Protein AF-A0A835IAA6-F1 (afdb_monomer_lite)

Radius of gyration: 15.74 Å; chains: 1; bounding box: 38×33×40 Å

Organism: NCBI:txid261450

Foldseek 3Di:
DQLLLVLVVLVVVLVVDDPPDPSVVSNVVSVVSLVVLLVLLVQQVHDSVVLSVVQNVCSVVVHDSQFGQDSPNRHTDRVVVVVDDDDPVVVVVVVVVVVVVVVVVVVVVVD

Structure (mmCIF, N/CA/C/O backbone):
data_AF-A0A835IAA6-F1
#
_entry.id   AF-A0A835IAA6-F1
#
loop_
_atom_site.group_PDB
_atom_site.id
_atom_site.type_symbol
_atom_site.label_atom_id
_atom_site.label_alt_id
_atom_site.label_comp_id
_atom_site.label_asym_id
_atom_site.label_entity_id
_atom_site.label_seq_id
_atom_site.pdbx_PDB_ins_code
_atom_site.Cartn_x
_atom_site.Cartn_y
_atom_site.Cartn_z
_atom_site.occupancy
_atom_site.B_iso_or_equiv
_atom_site.auth_seq_id
_atom_site.auth_comp_id
_atom_site.auth_asym_id
_atom_site.auth_atom_id
_atom_site.pdbx_PDB_model_num
ATOM 1 N N . MET A 1 1 ? -2.338 5.049 4.524 1.00 52.50 1 MET A N 1
ATOM 2 C CA . MET A 1 1 ? -2.614 6.494 4.501 1.00 52.50 1 MET A CA 1
ATOM 3 C C . MET A 1 1 ? -1.778 7.243 3.484 1.00 52.50 1 MET A C 1
ATOM 5 O O . MET A 1 1 ? -2.365 7.971 2.718 1.00 52.50 1 MET A O 1
ATOM 9 N N . GLU A 1 2 ? -0.471 7.013 3.343 1.00 51.97 2 GLU A N 1
ATOM 10 C CA . GLU A 1 2 ? 0.302 7.743 2.311 1.00 51.97 2 GLU A CA 1
ATOM 11 C C . GLU A 1 2 ? 0.277 7.100 0.914 1.00 51.97 2 GLU A C 1
ATOM 13 O O . GLU A 1 2 ? 0.445 7.781 -0.090 1.00 51.97 2 GLU A O 1
ATOM 18 N N . LEU A 1 3 ? 0.038 5.790 0.829 1.00 55.88 3 LEU A N 1
ATOM 19 C CA . LEU A 1 3 ? 0.268 5.013 -0.393 1.00 55.88 3 LEU A CA 1
ATOM 20 C C . LEU A 1 3 ? -0.573 5.456 -1.593 1.00 55.88 3 LEU A C 1
ATOM 22 O O . LEU A 1 3 ? -0.028 5.579 -2.679 1.00 55.88 3 LEU A O 1
ATOM 26 N N . LEU A 1 4 ? -1.863 5.753 -1.416 1.00 56.06 4 LEU A N 1
ATOM 27 C CA . LEU A 1 4 ? -2.732 6.081 -2.551 1.00 56.06 4 LEU A CA 1
ATOM 28 C C . LEU A 1 4 ? -2.596 7.531 -3.024 1.00 56.06 4 LEU A C 1
ATOM 30 O O . LEU A 1 4 ? -2.634 7.770 -4.226 1.00 56.06 4 LEU A O 1
ATOM 34 N N . CYS A 1 5 ? -2.330 8.467 -2.108 1.00 53.31 5 CYS A N 1
ATOM 35 C CA . CYS A 1 5 ? -1.899 9.824 -2.457 1.00 53.31 5 CYS A CA 1
ATOM 36 C C . CYS A 1 5 ? -0.565 9.803 -3.225 1.00 53.31 5 CYS A C 1
ATOM 38 O O . CYS A 1 5 ? -0.381 10.547 -4.187 1.00 53.31 5 CYS A O 1
ATOM 40 N N . SER A 1 6 ? 0.354 8.912 -2.841 1.00 57.28 6 SER A N 1
ATOM 41 C CA . SER A 1 6 ? 1.615 8.708 -3.555 1.00 57.28 6 SER A CA 1
ATOM 42 C C . SER A 1 6 ? 1.418 8.054 -4.924 1.00 57.28 6 SER A C 1
ATOM 44 O O . SER A 1 6 ? 2.098 8.461 -5.856 1.00 57.28 6 SER A O 1
ATOM 46 N N . VAL A 1 7 ? 0.469 7.123 -5.098 1.00 66.00 7 VAL A N 1
ATOM 47 C CA . VAL A 1 7 ? 0.120 6.559 -6.421 1.00 66.00 7 VAL A CA 1
ATOM 48 C C . VAL A 1 7 ? -0.442 7.634 -7.349 1.00 66.00 7 VAL A C 1
ATOM 50 O O . VAL A 1 7 ? 0.036 7.779 -8.473 1.00 66.00 7 VAL A O 1
ATOM 53 N N . SER A 1 8 ? -1.408 8.441 -6.899 1.00 64.75 8 SER A N 1
ATOM 54 C CA . SER A 1 8 ? -1.954 9.519 -7.733 1.00 64.75 8 SER A CA 1
ATOM 55 C C . SER A 1 8 ? -0.909 10.602 -8.033 1.00 64.75 8 SER A C 1
ATOM 57 O O . SER A 1 8 ? -0.849 11.092 -9.162 1.00 64.75 8 SER A O 1
ATOM 59 N N . ARG A 1 9 ? -0.008 10.905 -7.090 1.00 67.06 9 ARG A N 1
ATOM 60 C CA . ARG A 1 9 ? 1.136 11.809 -7.305 1.00 67.06 9 ARG A CA 1
ATOM 61 C C . ARG A 1 9 ? 2.213 11.224 -8.228 1.00 67.06 9 ARG A C 1
ATOM 63 O O . ARG A 1 9 ? 2.794 11.956 -9.019 1.00 67.06 9 ARG A O 1
ATOM 70 N N . LEU A 1 10 ? 2.466 9.919 -8.181 1.00 68.81 10 LEU A N 1
ATOM 71 C CA . LEU A 1 10 ? 3.350 9.241 -9.132 1.00 68.81 10 LEU A CA 1
ATOM 72 C C . LEU A 1 10 ? 2.733 9.249 -10.529 1.00 68.81 10 LEU A C 1
ATOM 74 O O . LEU A 1 10 ? 3.431 9.535 -11.493 1.00 68.81 10 LEU A O 1
ATOM 78 N N . SER A 1 11 ? 1.419 9.040 -10.645 1.00 70.12 11 SER A N 1
ATOM 79 C CA . SER A 1 11 ? 0.722 9.083 -11.934 1.00 70.12 11 SER A CA 1
ATOM 80 C C . SER A 1 11 ? 0.795 10.462 -12.605 1.00 70.12 11 SER A C 1
ATOM 82 O O . SER A 1 11 ? 0.910 10.544 -13.826 1.00 70.12 11 SER A O 1
ATOM 84 N N . SER A 1 12 ? 0.788 11.558 -11.835 1.00 70.75 12 SER A N 1
ATOM 85 C CA . SER A 1 12 ? 0.978 12.903 -12.388 1.00 70.75 12 SER A CA 1
ATOM 86 C C . SER A 1 12 ? 2.429 13.182 -12.791 1.00 70.75 12 SER A C 1
ATOM 88 O O . SER A 1 12 ? 2.640 13.850 -13.800 1.00 70.75 12 SER A O 1
ATOM 90 N N . ILE A 1 13 ? 3.414 12.630 -12.073 1.00 72.88 13 ILE A N 1
ATOM 91 C CA . ILE A 1 13 ? 4.841 12.711 -12.434 1.00 72.88 13 ILE A CA 1
ATOM 92 C C . ILE A 1 13 ? 5.135 11.894 -13.700 1.00 72.88 13 ILE A C 1
ATOM 94 O O . ILE A 1 13 ? 5.792 12.395 -14.608 1.00 72.88 13 ILE A O 1
ATOM 98 N N . ILE A 1 14 ? 4.593 10.676 -13.808 1.00 74.19 14 ILE A N 1
ATOM 99 C CA . ILE A 1 14 ? 4.738 9.809 -14.990 1.00 74.19 14 ILE A CA 1
ATOM 100 C C . ILE A 1 14 ? 4.195 10.509 -16.240 1.00 74.19 14 ILE A C 1
ATOM 102 O O . ILE A 1 14 ? 4.832 10.478 -17.286 1.00 74.19 14 ILE A O 1
ATOM 106 N N . ARG A 1 15 ? 3.061 11.215 -16.129 1.00 71.31 15 ARG A N 1
ATOM 107 C CA . ARG A 1 15 ? 2.480 11.994 -17.241 1.00 71.31 15 ARG A CA 1
ATOM 108 C C . ARG A 1 15 ? 3.337 13.179 -17.691 1.00 71.31 15 ARG A C 1
ATOM 110 O O . ARG A 1 15 ? 3.112 13.679 -18.787 1.00 71.31 15 ARG A O 1
ATOM 117 N N . GLN A 1 16 ? 4.258 13.653 -16.853 1.00 73.88 16 GLN A N 1
ATOM 118 C CA . GLN A 1 16 ? 5.186 14.741 -17.178 1.00 73.88 16 GLN A CA 1
ATOM 119 C C . GLN A 1 16 ? 6.531 14.233 -17.717 1.00 73.88 16 GLN A C 1
ATOM 121 O O . GLN A 1 16 ? 7.321 15.037 -18.207 1.00 73.88 16 GLN A O 1
ATOM 126 N N . MET A 1 17 ? 6.809 12.928 -17.632 1.00 71.69 17 MET A N 1
ATOM 127 C CA . MET A 1 17 ? 8.037 12.336 -18.162 1.00 71.69 17 MET A CA 1
ATOM 128 C C . MET A 1 17 ? 7.904 12.069 -19.664 1.00 71.69 17 MET A C 1
ATOM 130 O O . MET A 1 17 ? 6.899 11.543 -20.137 1.00 71.69 17 MET A O 1
ATOM 134 N N . ASP A 1 18 ? 8.940 12.449 -20.409 1.00 59.12 18 ASP A N 1
ATOM 135 C CA . ASP A 1 18 ? 9.016 12.267 -21.857 1.00 59.12 18 ASP A CA 1
ATOM 136 C C . ASP A 1 18 ? 9.093 10.770 -22.220 1.00 59.12 18 ASP A C 1
ATOM 138 O O . ASP A 1 18 ? 9.754 9.982 -21.534 1.00 59.12 18 ASP A O 1
ATOM 142 N N . ALA A 1 19 ? 8.441 10.368 -23.316 1.00 61.69 19 ALA A N 1
ATOM 143 C CA . ALA A 1 19 ? 8.276 8.967 -23.725 1.00 61.69 19 ALA A CA 1
ATOM 144 C C . ALA A 1 19 ? 9.608 8.251 -24.036 1.00 61.69 19 ALA A C 1
ATOM 146 O O . ALA A 1 19 ? 9.652 7.024 -24.110 1.00 61.69 19 ALA A O 1
ATOM 147 N N . HIS A 1 20 ? 10.693 9.014 -24.197 1.00 59.09 20 HIS A N 1
ATOM 148 C CA . HIS A 1 20 ? 12.053 8.520 -24.410 1.00 59.09 20 HIS A CA 1
ATOM 149 C C . HIS A 1 20 ? 12.703 7.883 -23.168 1.00 59.09 20 HIS A C 1
ATOM 151 O O . HIS A 1 20 ? 13.687 7.155 -23.308 1.00 59.09 20 HIS A O 1
ATOM 157 N N . PHE A 1 21 ? 12.188 8.146 -21.963 1.00 60.84 21 PHE A N 1
ATOM 158 C CA . PHE A 1 21 ? 12.737 7.634 -20.706 1.00 60.84 21 PHE A CA 1
ATOM 159 C C . PHE A 1 21 ? 11.892 6.459 -20.192 1.00 60.84 21 PHE A C 1
ATOM 161 O O . PHE A 1 21 ? 10.671 6.473 -20.306 1.00 60.84 21 PHE A O 1
ATOM 168 N N . GLY A 1 22 ? 12.515 5.421 -19.626 1.00 68.06 22 GLY A N 1
ATOM 169 C CA . GLY A 1 22 ? 11.815 4.225 -19.137 1.00 68.06 22 GLY A CA 1
ATOM 170 C C . GLY A 1 22 ? 10.915 4.517 -17.932 1.00 68.06 22 GLY A C 1
ATOM 171 O O . GLY A 1 22 ? 11.343 4.353 -16.796 1.00 68.06 22 GLY A O 1
ATOM 172 N N . TRP A 1 23 ? 9.676 4.946 -18.175 1.00 75.25 23 TRP A N 1
ATOM 173 C CA . TRP A 1 23 ? 8.679 5.299 -17.153 1.00 75.25 23 TRP A CA 1
ATOM 174 C C . TRP A 1 23 ? 7.921 4.081 -16.589 1.00 75.25 23 TRP A C 1
ATOM 176 O O . TRP A 1 23 ? 7.430 4.123 -15.462 1.00 75.25 23 TRP A O 1
ATOM 186 N N . TRP A 1 24 ? 7.899 2.971 -17.332 1.00 79.06 24 TRP A N 1
ATOM 187 C CA . TRP A 1 24 ? 7.277 1.693 -16.962 1.00 79.06 24 TRP A CA 1
ATOM 188 C C . TRP A 1 24 ? 7.632 1.173 -15.554 1.00 79.06 24 TRP A C 1
ATOM 190 O O . TRP A 1 24 ? 6.732 0.685 -14.872 1.00 79.06 24 TRP A O 1
ATOM 200 N N . PRO A 1 25 ? 8.882 1.285 -15.050 1.00 82.81 25 PRO A N 1
ATOM 201 C CA . PRO A 1 25 ? 9.216 0.861 -13.690 1.00 82.81 25 PRO A CA 1
ATOM 202 C C . PRO A 1 25 ? 8.515 1.703 -12.618 1.00 82.81 25 PRO A C 1
ATOM 204 O O . PRO A 1 25 ? 8.104 1.174 -11.588 1.00 82.81 25 PRO A O 1
ATOM 207 N N . TYR A 1 26 ? 8.349 3.007 -12.861 1.00 81.31 26 TYR A N 1
ATOM 208 C CA . TYR A 1 26 ? 7.649 3.904 -11.940 1.00 81.31 26 TYR A CA 1
ATOM 209 C C . TYR A 1 26 ? 6.149 3.617 -11.925 1.00 81.31 26 TYR A C 1
ATOM 211 O O . TYR A 1 26 ? 5.535 3.616 -10.858 1.00 81.31 26 TYR A O 1
ATOM 219 N N . GLU A 1 27 ? 5.567 3.324 -13.089 1.00 81.88 27 GLU A N 1
ATOM 220 C CA . GLU A 1 27 ? 4.173 2.887 -13.178 1.00 81.88 27 GLU A CA 1
ATOM 221 C C . GLU A 1 27 ? 3.966 1.541 -12.473 1.00 81.88 27 GLU A C 1
ATOM 223 O O . GLU A 1 27 ? 3.063 1.408 -11.647 1.00 81.88 27 GLU A O 1
ATOM 228 N N . ALA A 1 28 ? 4.845 0.566 -12.714 1.00 83.12 28 ALA A N 1
ATOM 229 C CA . ALA A 1 28 ? 4.793 -0.736 -12.058 1.00 83.12 28 ALA A CA 1
ATOM 230 C C . ALA A 1 28 ? 4.902 -0.614 -10.528 1.00 83.12 28 ALA A C 1
ATOM 232 O O . ALA A 1 28 ? 4.150 -1.267 -9.804 1.00 83.12 28 ALA A O 1
ATOM 233 N N . ALA A 1 29 ? 5.780 0.261 -10.025 1.00 82.56 29 ALA A N 1
ATOM 234 C CA . ALA A 1 29 ? 5.891 0.544 -8.595 1.00 82.56 29 ALA A CA 1
ATOM 235 C C . ALA A 1 29 ? 4.607 1.176 -8.031 1.00 82.56 29 ALA A C 1
ATOM 237 O O . ALA A 1 29 ? 4.142 0.780 -6.961 1.00 82.56 29 ALA A O 1
ATOM 238 N N . ALA A 1 30 ? 3.999 2.118 -8.758 1.00 80.38 30 ALA A N 1
ATOM 239 C CA . ALA A 1 30 ? 2.736 2.732 -8.360 1.00 80.38 30 ALA A CA 1
ATOM 240 C C . ALA A 1 30 ? 1.605 1.689 -8.266 1.00 80.38 30 ALA A C 1
ATOM 242 O O . ALA A 1 30 ? 0.888 1.643 -7.268 1.00 80.38 30 ALA A O 1
ATOM 243 N N . ILE A 1 31 ? 1.498 0.790 -9.246 1.00 82.19 31 ILE A N 1
ATOM 244 C CA . ILE A 1 31 ? 0.519 -0.306 -9.228 1.00 82.19 31 ILE A CA 1
ATOM 245 C C . ILE A 1 31 ? 0.795 -1.271 -8.064 1.00 82.19 31 ILE A C 1
ATOM 247 O O . ILE A 1 31 ? -0.134 -1.683 -7.367 1.00 82.19 31 ILE A O 1
ATOM 251 N N . ALA A 1 32 ? 2.061 -1.605 -7.798 1.00 85.19 32 ALA A N 1
ATOM 252 C CA . ALA A 1 32 ? 2.436 -2.498 -6.702 1.00 85.19 32 ALA A CA 1
ATOM 253 C C . ALA A 1 32 ? 2.018 -1.949 -5.327 1.00 85.19 32 ALA A C 1
ATOM 255 O O . ALA A 1 32 ? 1.580 -2.705 -4.459 1.00 85.19 32 ALA A O 1
ATOM 256 N N . PHE A 1 33 ? 2.077 -0.631 -5.127 1.00 83.06 33 PHE A N 1
ATOM 257 C CA . PHE A 1 33 ? 1.639 0.002 -3.882 1.00 83.06 33 PHE A CA 1
ATOM 258 C C . PHE A 1 33 ? 0.129 -0.102 -3.620 1.00 83.06 33 PHE A C 1
ATOM 260 O O . PHE A 1 33 ? -0.288 -0.051 -2.458 1.00 83.06 33 PHE A O 1
ATOM 267 N N . GLU A 1 34 ? -0.697 -0.332 -4.647 1.00 83.06 34 GLU A N 1
ATOM 268 C CA . GLU A 1 34 ? -2.125 -0.619 -4.463 1.00 83.06 34 GLU A CA 1
ATOM 269 C C . GLU A 1 34 ? -2.388 -1.994 -3.832 1.00 83.06 34 GLU A C 1
ATOM 271 O O . GLU A 1 34 ? -3.495 -2.242 -3.347 1.00 83.06 34 GLU A O 1
ATOM 276 N N . ALA A 1 35 ? -1.392 -2.886 -3.775 1.00 85.56 35 ALA A N 1
ATOM 277 C CA . ALA A 1 35 ? -1.538 -4.189 -3.132 1.00 85.56 35 ALA A CA 1
ATOM 278 C C . ALA A 1 35 ? -1.869 -4.061 -1.636 1.00 85.56 35 ALA A C 1
ATOM 280 O O . ALA A 1 35 ? -2.677 -4.822 -1.121 1.00 85.56 35 ALA A O 1
ATOM 281 N N . ILE A 1 36 ? -1.323 -3.062 -0.938 1.00 86.06 36 ILE A N 1
ATOM 282 C CA . ILE A 1 36 ? -1.526 -2.872 0.508 1.00 86.06 36 ILE A CA 1
ATOM 283 C C . ILE A 1 36 ? -3.002 -2.590 0.855 1.00 86.06 36 ILE A C 1
ATOM 285 O O . ILE A 1 36 ? -3.586 -3.355 1.625 1.00 86.06 36 ILE A O 1
ATOM 289 N N . PRO A 1 37 ? -3.655 -1.542 0.306 1.00 83.31 37 PRO A N 1
ATOM 290 C CA . PRO A 1 37 ? -5.072 -1.299 0.573 1.00 83.31 37 PRO A CA 1
ATOM 291 C C . PRO A 1 37 ? -5.970 -2.409 0.009 1.00 83.31 37 PRO A C 1
ATOM 293 O O . PRO A 1 37 ? -7.034 -2.668 0.568 1.00 83.31 37 PRO A O 1
ATOM 296 N N . ARG A 1 38 ? -5.543 -3.098 -1.059 1.00 85.94 38 ARG A N 1
ATOM 297 C CA . ARG A 1 38 ? -6.270 -4.238 -1.630 1.00 85.94 38 ARG A CA 1
ATOM 298 C C . ARG A 1 38 ? -6.312 -5.414 -0.656 1.00 85.94 38 ARG A C 1
ATOM 300 O O . ARG A 1 38 ? -7.391 -5.944 -0.411 1.00 85.94 38 ARG A O 1
ATOM 307 N N . THR A 1 39 ? -5.174 -5.764 -0.062 1.00 88.62 39 THR A N 1
ATOM 308 C CA . THR A 1 39 ? -5.075 -6.821 0.952 1.00 88.62 39 THR A CA 1
ATOM 309 C C . THR A 1 39 ? -5.847 -6.452 2.216 1.00 88.62 39 THR A C 1
ATOM 311 O O . THR A 1 39 ? -6.544 -7.295 2.770 1.00 88.62 39 THR A O 1
ATOM 314 N N . LEU A 1 40 ? -5.805 -5.186 2.648 1.00 84.69 40 LEU A N 1
ATOM 315 C CA . LEU A 1 40 ? -6.623 -4.724 3.776 1.00 84.69 40 LEU A CA 1
ATOM 316 C C . LEU A 1 40 ? -8.121 -4.903 3.492 1.00 84.69 40 LEU A C 1
ATOM 318 O O . LEU A 1 40 ? -8.820 -5.501 4.303 1.00 84.69 40 LEU A O 1
ATOM 322 N N . ALA A 1 41 ? -8.602 -4.469 2.323 1.00 87.00 41 ALA A N 1
ATOM 323 C CA . ALA A 1 41 ? -10.001 -4.644 1.930 1.00 87.00 41 ALA A CA 1
ATOM 324 C C . ALA A 1 41 ? -10.410 -6.125 1.850 1.00 87.00 41 ALA A C 1
ATOM 326 O O . ALA A 1 41 ? -11.502 -6.487 2.283 1.00 87.00 41 ALA A O 1
ATOM 327 N N . GLN A 1 42 ? -9.525 -6.982 1.329 1.00 88.44 42 GLN A N 1
ATOM 328 C CA . GLN A 1 42 ? -9.735 -8.432 1.298 1.00 88.44 42 GLN A CA 1
ATOM 329 C C . GLN A 1 42 ? -9.873 -9.010 2.708 1.00 88.44 42 GLN A C 1
ATOM 331 O O . GLN A 1 42 ? -10.812 -9.759 2.965 1.00 88.44 42 GLN A O 1
ATOM 336 N N . ASN A 1 43 ? -8.987 -8.620 3.626 1.00 88.50 43 ASN A N 1
ATOM 337 C CA . ASN A 1 43 ? -9.005 -9.094 5.009 1.00 88.50 43 ASN A CA 1
ATOM 338 C C . ASN A 1 43 ? -10.248 -8.624 5.779 1.00 88.50 43 ASN A C 1
ATOM 340 O O . ASN A 1 43 ? -10.725 -9.341 6.651 1.00 88.50 43 ASN A O 1
ATOM 344 N N . CYS A 1 44 ? -10.801 -7.459 5.433 1.00 84.62 44 CYS A N 1
ATOM 345 C CA . CYS A 1 44 ? -12.045 -6.948 6.018 1.00 84.62 44 CYS A CA 1
ATOM 346 C C . CYS A 1 44 ? 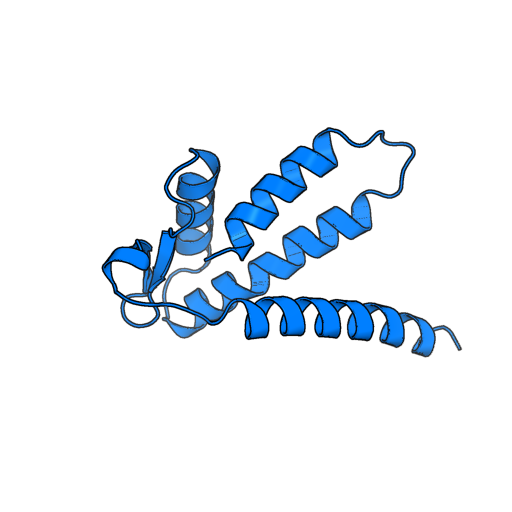-13.305 -7.647 5.472 1.00 84.62 44 CYS A C 1
ATOM 348 O O . CYS A 1 44 ? -14.408 -7.365 5.931 1.00 84.62 44 CYS A O 1
ATOM 350 N N . GLY A 1 45 ? -13.182 -8.507 4.452 1.00 83.75 45 GLY A N 1
ATOM 351 C CA . GLY A 1 45 ? -14.324 -9.174 3.818 1.00 83.75 45 GLY A CA 1
ATOM 352 C C . GLY A 1 45 ? -15.218 -8.249 2.982 1.00 83.75 45 GLY A C 1
ATOM 353 O O . GLY A 1 45 ? -16.322 -8.638 2.600 1.00 83.75 45 GLY A O 1
ATOM 354 N N . VAL A 1 46 ? -14.763 -7.030 2.673 1.00 86.00 46 VAL A N 1
ATOM 355 C CA . VAL A 1 46 ? -15.518 -6.071 1.854 1.00 86.00 46 VAL A CA 1
ATOM 356 C C . VAL A 1 46 ? -15.221 -6.234 0.367 1.00 86.00 46 VAL A C 1
ATOM 358 O O . VAL A 1 46 ? -14.224 -6.824 -0.053 1.00 86.00 46 VAL A O 1
ATOM 361 N N . ASN A 1 47 ? -16.091 -5.670 -0.476 1.00 87.75 47 ASN A N 1
ATOM 362 C CA . ASN A 1 47 ? -15.861 -5.668 -1.915 1.00 87.75 47 ASN A CA 1
ATOM 363 C C . ASN A 1 47 ? -14.654 -4.781 -2.266 1.00 87.75 47 ASN A C 1
ATOM 365 O O . ASN A 1 47 ? -14.750 -3.555 -2.337 1.00 87.75 47 ASN A O 1
ATOM 369 N N . VAL A 1 48 ? -13.534 -5.445 -2.536 1.00 85.75 48 VAL A N 1
ATOM 370 C CA . VAL A 1 48 ? -12.228 -4.862 -2.861 1.00 85.75 48 VAL A CA 1
ATOM 371 C C . VAL A 1 48 ? -12.308 -3.821 -3.975 1.00 85.75 48 VAL A C 1
ATOM 373 O O . VAL A 1 48 ? -11.739 -2.742 -3.851 1.00 85.75 48 VAL A O 1
ATOM 376 N N . ILE A 1 49 ? -13.038 -4.115 -5.055 1.00 86.25 49 ILE A N 1
ATOM 377 C CA . ILE A 1 49 ? -13.153 -3.206 -6.203 1.00 86.25 49 ILE A CA 1
ATOM 378 C C . ILE A 1 49 ? -13.843 -1.916 -5.761 1.00 86.25 49 ILE A C 1
ATOM 380 O O . ILE A 1 49 ? -13.334 -0.826 -6.004 1.00 86.25 49 ILE A O 1
ATOM 384 N N . ARG A 1 50 ? -14.969 -2.029 -5.047 1.00 86.88 50 ARG A N 1
ATOM 385 C CA . ARG A 1 50 ? -15.714 -0.861 -4.563 1.00 86.88 50 ARG A CA 1
ATOM 386 C C . ARG A 1 50 ? -14.898 -0.019 -3.583 1.00 86.88 50 ARG A C 1
ATOM 388 O O . ARG A 1 50 ? -14.919 1.203 -3.708 1.00 86.88 50 ARG A O 1
ATOM 395 N N . ALA A 1 51 ? -14.185 -0.656 -2.653 1.00 85.38 51 ALA A N 1
ATOM 396 C CA . ALA A 1 51 ? -13.358 0.026 -1.658 1.00 85.38 51 ALA A CA 1
ATOM 397 C C . ALA A 1 51 ? -12.171 0.764 -2.299 1.00 85.38 51 ALA A C 1
ATOM 399 O O . ALA A 1 51 ? -11.922 1.924 -1.985 1.00 85.38 51 ALA A O 1
ATOM 400 N N . ILE A 1 52 ? -11.472 0.135 -3.248 1.00 85.44 52 ILE A N 1
ATOM 401 C CA . ILE A 1 52 ? -10.348 0.772 -3.946 1.00 85.44 52 ILE A CA 1
ATOM 402 C C . ILE A 1 52 ? -10.830 1.902 -4.856 1.00 85.44 52 ILE A C 1
ATOM 404 O O . ILE A 1 52 ? -10.260 2.989 -4.822 1.00 85.44 52 ILE A O 1
ATOM 408 N N . THR A 1 53 ? -11.909 1.704 -5.619 1.00 86.31 53 THR A N 1
ATOM 409 C CA . THR A 1 53 ? -12.445 2.758 -6.492 1.00 86.31 53 THR A CA 1
ATOM 410 C C . THR A 1 53 ? -12.965 3.957 -5.695 1.00 86.31 53 THR A C 1
ATOM 412 O O . THR A 1 53 ? -12.768 5.099 -6.111 1.00 86.31 53 THR A O 1
ATOM 415 N N . SER A 1 54 ? -13.627 3.742 -4.552 1.00 85.44 54 SER A N 1
ATOM 416 C CA . SER A 1 54 ? -14.070 4.852 -3.700 1.00 85.44 54 SER A CA 1
ATOM 417 C C . SER A 1 54 ? -12.881 5.589 -3.082 1.00 85.44 54 SER A C 1
ATOM 419 O O . SER A 1 54 ? -12.860 6.820 -3.089 1.00 85.44 54 SER A O 1
ATOM 421 N N . LEU A 1 55 ? -11.855 4.857 -2.641 1.00 82.69 55 LEU A N 1
ATOM 422 C CA . LEU A 1 55 ? -10.618 5.419 -2.112 1.00 82.69 55 LEU A CA 1
ATOM 423 C C . LEU A 1 55 ? -9.865 6.243 -3.168 1.00 82.69 55 LEU A C 1
ATOM 425 O O . LEU A 1 55 ? -9.448 7.362 -2.875 1.00 82.69 55 LEU A O 1
ATOM 429 N N . GLN A 1 56 ? -9.747 5.740 -4.399 1.00 80.88 56 GLN A N 1
ATOM 430 C CA . GLN A 1 56 ? -9.146 6.449 -5.535 1.00 80.88 56 GLN A CA 1
ATOM 431 C C . GLN A 1 56 ? -9.904 7.735 -5.873 1.00 80.88 56 GLN A C 1
ATOM 433 O O . GLN A 1 56 ? -9.274 8.767 -6.076 1.00 80.88 56 GLN A O 1
ATOM 438 N N . ARG A 1 57 ? -11.246 7.709 -5.895 1.00 82.81 57 ARG A N 1
ATOM 439 C CA . ARG A 1 57 ? -12.060 8.910 -6.167 1.00 82.81 57 ARG A CA 1
ATOM 440 C C . ARG A 1 57 ? -11.830 10.011 -5.136 1.00 82.81 57 ARG A C 1
ATOM 442 O O . ARG A 1 57 ? -11.611 11.153 -5.524 1.00 82.81 57 ARG A O 1
ATOM 449 N N . LYS A 1 58 ? -11.831 9.664 -3.845 1.00 82.00 58 LYS A N 1
ATOM 450 C CA . LYS A 1 58 ? -11.569 10.623 -2.761 1.00 82.00 58 LYS A CA 1
ATOM 451 C C . LYS A 1 58 ? -10.179 11.255 -2.904 1.00 82.00 58 LYS A C 1
ATOM 453 O O . LYS A 1 58 ? -10.040 12.474 -2.881 1.00 82.00 58 LYS A O 1
ATOM 458 N N . HIS A 1 59 ? -9.159 10.442 -3.186 1.00 79.00 59 HIS A N 1
ATOM 459 C CA . HIS A 1 59 ? -7.794 10.935 -3.399 1.00 79.00 59 HIS A CA 1
ATOM 460 C C . HIS A 1 59 ? -7.621 11.744 -4.696 1.00 79.00 59 HIS A C 1
ATOM 462 O O . HIS A 1 59 ? -6.843 12.695 -4.717 1.00 79.00 59 HIS A O 1
ATOM 468 N N . ALA A 1 60 ? -8.329 11.398 -5.775 1.00 77.06 60 ALA A N 1
ATOM 469 C CA . ALA A 1 60 ? -8.276 12.124 -7.046 1.00 77.06 60 ALA A CA 1
ATOM 470 C C . ALA A 1 60 ? -8.929 13.512 -6.955 1.00 77.06 60 ALA A C 1
ATOM 472 O O . ALA A 1 60 ? -8.464 14.449 -7.599 1.00 77.06 60 ALA A O 1
ATOM 473 N N . ASN A 1 61 ? -9.956 13.658 -6.115 1.00 76.38 61 ASN A N 1
ATOM 474 C CA . ASN A 1 61 ? -10.609 14.939 -5.847 1.00 76.38 61 ASN A CA 1
ATOM 475 C C . ASN A 1 61 ? -9.768 15.883 -4.968 1.00 76.38 61 ASN A C 1
ATOM 477 O O . ASN A 1 61 ? -10.206 16.994 -4.678 1.00 76.38 61 ASN A O 1
ATOM 481 N N . GLY A 1 62 ? -8.573 15.462 -4.535 1.00 65.75 62 GLY A N 1
ATOM 482 C CA . GLY A 1 62 ? -7.737 16.241 -3.624 1.00 65.75 62 GLY A CA 1
ATOM 483 C C . GLY A 1 62 ? -8.294 16.305 -2.201 1.00 65.75 62 GLY A C 1
ATOM 484 O O . GLY A 1 62 ? -7.935 17.214 -1.453 1.00 65.75 62 GLY A O 1
ATOM 485 N N . GLU A 1 63 ? -9.169 15.364 -1.820 1.00 63.78 63 GLU A N 1
ATOM 486 C CA . GLU A 1 63 ? -9.611 15.237 -0.433 1.00 63.78 63 GLU A CA 1
ATOM 487 C C . GLU A 1 63 ? -8.440 14.847 0.486 1.00 63.78 63 GLU A C 1
ATOM 489 O O . GLU A 1 63 ? -7.349 14.473 0.052 1.00 63.78 63 GLU A O 1
ATOM 494 N N . ASN A 1 64 ? -8.691 14.964 1.787 1.00 71.94 64 ASN A N 1
ATOM 495 C CA . ASN A 1 64 ? -7.747 14.785 2.884 1.00 71.94 64 ASN A CA 1
ATOM 496 C C . ASN A 1 64 ? -6.763 13.601 2.663 1.00 71.94 64 ASN A C 1
ATOM 498 O O . ASN A 1 64 ? -7.215 12.473 2.460 1.00 71.94 64 ASN A O 1
ATOM 502 N N . PRO A 1 65 ? -5.428 13.779 2.779 1.00 72.38 65 PRO A N 1
ATOM 503 C CA . PRO A 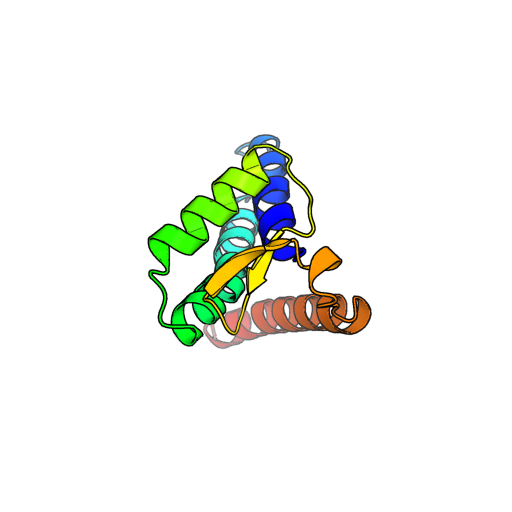1 65 ? -4.455 12.685 2.607 1.00 72.38 65 PRO A CA 1
ATOM 504 C C . PRO A 1 65 ? -4.559 11.579 3.674 1.00 72.38 65 PRO A C 1
ATOM 506 O O . PRO A 1 65 ? -3.886 10.556 3.588 1.00 72.38 65 PRO A O 1
ATOM 509 N N . TRP A 1 66 ? -5.390 11.787 4.694 1.00 76.94 66 TRP A N 1
ATOM 510 C CA . TRP A 1 66 ? -5.615 10.864 5.805 1.00 76.94 66 TRP A CA 1
ATOM 511 C C . TRP A 1 66 ? -6.777 9.890 5.562 1.00 76.94 66 TRP A C 1
ATOM 513 O O . TRP A 1 66 ? -7.108 9.093 6.438 1.00 76.94 66 TRP A O 1
ATOM 523 N N . ILE A 1 67 ? -7.388 9.904 4.375 1.00 82.75 67 ILE A N 1
ATOM 524 C CA . ILE A 1 67 ? -8.419 8.928 4.020 1.00 82.75 67 ILE A CA 1
ATOM 525 C C . ILE A 1 67 ? -7.788 7.531 3.880 1.00 82.75 67 ILE A C 1
ATOM 527 O O . ILE A 1 67 ? -6.796 7.324 3.177 1.00 82.75 67 ILE A O 1
ATOM 531 N N . GLY A 1 68 ? -8.378 6.539 4.543 1.00 83.06 68 GLY A N 1
ATOM 532 C CA . GLY A 1 68 ? -7.944 5.144 4.487 1.00 83.06 68 GLY A CA 1
ATOM 533 C C . GLY A 1 68 ? -9.113 4.166 4.552 1.00 83.06 68 GLY A C 1
ATOM 534 O O . GLY A 1 68 ? -10.268 4.576 4.544 1.00 83.06 68 GLY A O 1
ATOM 535 N N . ILE A 1 69 ? -8.801 2.871 4.616 1.00 84.50 69 ILE A N 1
ATOM 536 C CA . ILE A 1 69 ? -9.777 1.790 4.828 1.00 84.50 69 ILE A CA 1
ATOM 537 C C . ILE A 1 69 ? -9.689 1.349 6.284 1.00 84.50 69 ILE A C 1
ATOM 539 O O . ILE A 1 69 ? -8.594 1.022 6.746 1.00 84.50 69 ILE A O 1
ATOM 543 N N . ASP A 1 70 ? -10.808 1.377 7.001 1.00 83.69 70 ASP A N 1
ATOM 544 C CA . ASP A 1 70 ? -10.877 0.884 8.376 1.00 83.69 70 ASP A CA 1
ATOM 545 C C . ASP A 1 70 ? -10.849 -0.651 8.398 1.00 83.69 70 ASP A C 1
ATOM 547 O O . ASP A 1 70 ? -11.557 -1.300 7.635 1.00 83.69 70 ASP A O 1
ATOM 551 N N . GLY A 1 71 ? -10.022 -1.226 9.272 1.00 77.06 71 GLY A N 1
ATOM 552 C CA . GLY A 1 71 ? -9.831 -2.671 9.395 1.00 77.06 71 GLY A CA 1
ATOM 553 C C . GLY A 1 71 ? -11.023 -3.412 10.008 1.00 77.06 71 GLY A C 1
ATOM 554 O O . GLY A 1 71 ? -11.177 -4.608 9.778 1.00 77.06 71 GLY A O 1
ATOM 555 N N . ASN A 1 72 ? -11.867 -2.717 10.777 1.00 80.12 72 ASN A N 1
ATOM 556 C CA . ASN A 1 72 ? -13.016 -3.334 11.446 1.00 80.12 72 ASN A CA 1
ATOM 557 C C . ASN A 1 72 ? -14.293 -3.269 10.606 1.00 80.12 72 ASN A C 1
ATOM 559 O O . ASN A 1 72 ? -15.057 -4.230 10.565 1.00 80.12 72 ASN A O 1
ATOM 563 N N . THR A 1 73 ? -14.544 -2.129 9.961 1.00 78.69 73 THR A N 1
ATOM 564 C CA . THR A 1 73 ? -15.760 -1.904 9.162 1.00 78.69 73 THR A CA 1
ATOM 565 C C . THR A 1 73 ? -15.533 -2.113 7.664 1.00 78.69 73 THR A C 1
ATOM 567 O O . THR A 1 73 ? -16.483 -2.360 6.925 1.00 78.69 73 THR A O 1
ATOM 570 N N . GLY A 1 74 ? -14.284 -2.018 7.196 1.00 77.00 74 GLY A N 1
ATOM 571 C CA . GLY A 1 74 ? -13.930 -2.068 5.778 1.00 77.00 74 GLY A CA 1
ATOM 572 C C . GLY A 1 74 ? -14.393 -0.848 4.973 1.00 77.00 74 GLY A C 1
ATOM 573 O O . GLY A 1 74 ? -14.286 -0.845 3.744 1.00 77.00 74 GLY A O 1
ATOM 574 N N . GLU A 1 75 ? -14.902 0.195 5.635 1.00 82.00 75 GLU A N 1
ATOM 575 C CA . GLU A 1 75 ? -15.339 1.429 4.988 1.00 82.00 75 GLU A CA 1
ATOM 576 C C . GLU A 1 75 ? -14.191 2.431 4.808 1.00 82.00 75 GLU A C 1
ATOM 578 O O . GLU A 1 75 ? -13.179 2.416 5.516 1.00 82.00 75 GLU A O 1
ATOM 583 N N . VAL A 1 76 ? -14.351 3.330 3.830 1.00 84.50 76 VAL A N 1
ATOM 584 C CA . VAL A 1 76 ? -13.364 4.373 3.535 1.00 84.50 76 VAL A CA 1
ATOM 585 C C . VAL A 1 76 ? -13.629 5.612 4.386 1.00 84.50 76 VAL A C 1
ATOM 587 O O . VAL A 1 76 ? -14.515 6.408 4.053 1.00 84.50 76 VAL A O 1
ATOM 590 N N . THR A 1 77 ? -12.817 5.808 5.422 1.00 83.31 77 THR A N 1
ATOM 591 C CA . THR A 1 77 ? -13.004 6.832 6.462 1.00 83.31 77 THR A CA 1
ATOM 592 C C . THR A 1 77 ? -11.734 7.649 6.715 1.00 83.31 77 THR A C 1
ATOM 594 O O . THR A 1 77 ? -10.635 7.261 6.307 1.00 83.31 77 THR A O 1
ATOM 597 N N . ASP A 1 78 ? -11.890 8.814 7.353 1.00 85.56 78 ASP A N 1
ATOM 598 C CA . ASP A 1 78 ? -10.762 9.620 7.819 1.00 85.56 78 ASP A CA 1
ATOM 599 C C . ASP A 1 78 ? -10.115 8.981 9.051 1.00 85.56 78 ASP A C 1
ATOM 601 O O . ASP A 1 78 ? -10.691 8.866 10.132 1.00 85.56 78 ASP A O 1
ATOM 605 N N . MET A 1 79 ? -8.870 8.582 8.878 1.00 81.31 79 MET A N 1
ATOM 606 C CA . MET A 1 79 ? -8.102 7.874 9.884 1.00 81.31 79 MET A CA 1
ATOM 607 C C . MET A 1 79 ? -7.556 8.787 10.975 1.00 81.31 79 MET A C 1
ATOM 609 O O . MET A 1 79 ? -7.324 8.331 12.096 1.00 81.31 79 MET A O 1
ATOM 613 N N . LYS A 1 80 ? -7.394 10.082 10.668 1.00 81.12 80 LYS A N 1
ATOM 614 C CA . LYS A 1 80 ? -7.018 11.088 11.661 1.00 81.12 80 LYS A CA 1
ATOM 615 C C . LYS A 1 80 ? -8.095 11.195 12.740 1.00 81.12 80 LYS A C 1
ATOM 617 O O . LYS A 1 80 ? -7.768 11.282 13.922 1.00 81.12 80 LYS A O 1
ATOM 622 N N . GLY A 1 81 ? -9.366 11.156 12.330 1.00 79.69 81 GLY A N 1
ATOM 623 C CA . GLY A 1 81 ? -10.522 11.160 13.230 1.00 79.69 81 GLY A CA 1
ATOM 624 C C . GLY A 1 81 ? -10.623 9.892 14.080 1.00 79.69 81 GLY A C 1
ATOM 625 O O . GLY A 1 81 ? -10.980 9.969 15.250 1.00 79.69 81 GLY A O 1
ATOM 626 N N . ASN A 1 82 ? -10.212 8.751 13.525 1.00 80.12 82 ASN A N 1
AT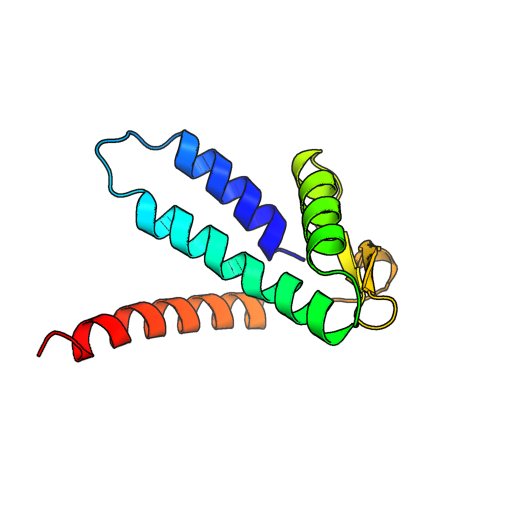OM 627 C CA . ASN A 1 82 ? -10.244 7.455 14.205 1.00 80.12 82 ASN A CA 1
ATOM 628 C C . ASN A 1 82 ? -9.008 7.166 15.077 1.00 80.12 82 ASN A C 1
ATOM 630 O O . ASN A 1 82 ? -8.881 6.061 15.598 1.00 80.12 82 ASN A O 1
ATOM 634 N N . MET A 1 83 ? -8.095 8.132 15.242 1.00 81.62 83 MET A N 1
ATOM 635 C CA . MET A 1 83 ? -6.840 7.981 16.000 1.00 81.62 83 MET A CA 1
ATOM 636 C C . MET A 1 83 ? -5.949 6.817 15.531 1.00 81.62 83 MET A C 1
ATOM 638 O O . MET A 1 83 ? -5.123 6.312 16.293 1.00 81.62 83 MET A O 1
ATOM 642 N N . ILE A 1 84 ? -6.070 6.407 14.268 1.00 80.75 84 ILE A N 1
ATOM 643 C CA . ILE A 1 84 ? -5.223 5.366 13.688 1.00 80.75 84 ILE A CA 1
ATOM 644 C C . ILE A 1 84 ? -4.000 6.066 13.104 1.00 80.75 84 ILE A C 1
ATOM 646 O O . ILE A 1 84 ? -4.085 6.741 12.081 1.00 80.75 84 ILE A O 1
ATOM 650 N N . TRP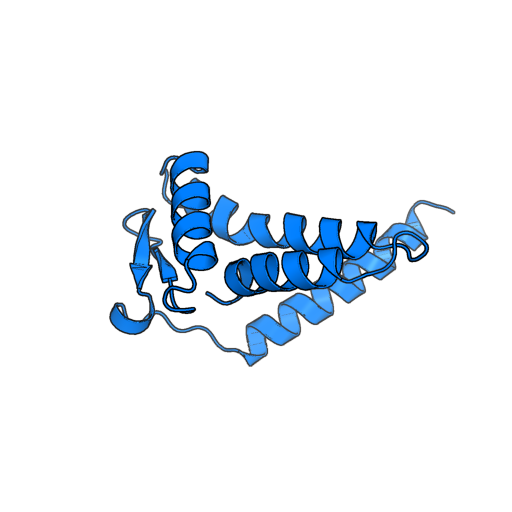 A 1 85 ? -2.856 5.918 13.763 1.00 81.50 85 TRP A N 1
ATOM 651 C CA . TRP A 1 85 ? -1.588 6.496 13.329 1.00 81.50 85 TRP A CA 1
ATOM 652 C C . TRP A 1 85 ? -0.556 5.407 13.117 1.00 81.50 85 TRP A C 1
ATOM 654 O O . TRP A 1 85 ? -0.606 4.349 13.737 1.00 81.50 85 TRP A O 1
ATOM 664 N N . ASP A 1 86 ? 0.393 5.687 12.235 1.00 82.25 86 ASP A N 1
ATOM 665 C CA . ASP A 1 86 ? 1.464 4.760 11.920 1.00 82.25 86 ASP A CA 1
ATOM 666 C C . ASP A 1 86 ? 2.803 5.495 11.939 1.00 82.25 86 ASP A C 1
ATOM 668 O O . ASP A 1 86 ? 2.877 6.687 11.623 1.00 82.25 86 ASP A O 1
ATOM 672 N N . ALA A 1 87 ? 3.856 4.789 12.332 1.00 85.94 87 ALA A N 1
ATOM 673 C CA . ALA A 1 87 ? 5.180 5.358 12.493 1.00 85.94 87 ALA A CA 1
ATOM 674 C C . ALA A 1 87 ? 5.819 5.588 11.116 1.00 85.94 87 ALA A C 1
ATOM 676 O O . ALA A 1 87 ? 6.129 4.643 10.386 1.00 85.94 87 ALA A O 1
ATOM 677 N N . TYR A 1 88 ? 6.047 6.856 10.765 1.00 84.62 88 TYR A N 1
ATOM 678 C CA . TYR A 1 88 ? 6.644 7.251 9.483 1.00 84.62 88 TYR A CA 1
ATOM 679 C C . TYR A 1 88 ? 7.969 6.525 9.203 1.00 84.62 88 TYR A C 1
ATOM 681 O O . TYR A 1 88 ? 8.197 5.999 8.117 1.00 84.62 88 TYR A O 1
ATOM 689 N N . ASN A 1 89 ? 8.824 6.445 10.217 1.00 88.88 89 ASN A N 1
ATOM 690 C CA . ASN A 1 89 ? 10.113 5.765 10.194 1.00 88.88 89 ASN A CA 1
ATOM 691 C C . ASN A 1 89 ? 9.998 4.270 9.858 1.00 88.88 89 ASN A C 1
ATOM 693 O O . ASN A 1 89 ? 10.826 3.767 9.102 1.00 88.88 89 ASN A O 1
ATOM 697 N N . VAL A 1 90 ? 8.964 3.575 10.345 1.00 88.31 90 VAL A N 1
ATOM 698 C CA . VAL A 1 90 ? 8.730 2.169 9.981 1.00 88.31 90 VAL A CA 1
ATOM 699 C C . VAL A 1 90 ? 8.345 2.074 8.505 1.00 88.31 90 VAL A C 1
ATOM 701 O O . VAL A 1 90 ? 8.961 1.307 7.773 1.00 88.31 90 VAL A O 1
ATOM 704 N N . LYS A 1 91 ? 7.419 2.917 8.025 1.00 84.25 91 LYS A N 1
ATOM 705 C CA . LYS A 1 91 ? 6.992 2.907 6.611 1.00 84.25 91 LY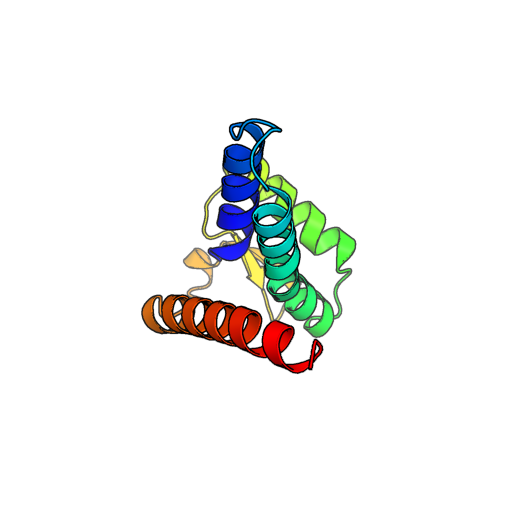S A CA 1
ATOM 706 C C . LYS A 1 91 ? 8.105 3.232 5.635 1.00 84.25 91 LYS A C 1
ATOM 708 O O . LYS A 1 91 ? 8.288 2.511 4.656 1.00 84.25 91 LYS A O 1
ATOM 713 N N . ALA A 1 92 ? 8.846 4.302 5.905 1.00 87.19 92 ALA A N 1
ATOM 714 C CA . ALA A 1 92 ? 9.959 4.725 5.069 1.00 87.19 92 ALA A CA 1
ATOM 715 C C . ALA A 1 92 ? 11.005 3.607 4.954 1.00 87.19 92 ALA A C 1
ATOM 717 O O . ALA A 1 92 ? 11.463 3.298 3.852 1.00 87.19 92 ALA A O 1
ATOM 718 N N . GLN A 1 93 ? 11.322 2.949 6.073 1.00 90.31 93 GLN A N 1
ATOM 719 C CA . GLN A 1 93 ? 12.254 1.829 6.078 1.00 90.31 93 GLN A CA 1
ATOM 720 C C . GLN A 1 93 ? 11.700 0.615 5.323 1.00 90.31 93 GLN A C 1
ATOM 722 O O . GLN A 1 93 ? 12.425 0.019 4.530 1.00 90.31 93 GLN A O 1
ATOM 727 N N . THR A 1 94 ? 10.422 0.270 5.508 1.00 90.00 94 THR A N 1
ATOM 728 C CA . THR A 1 94 ? 9.785 -0.841 4.787 1.00 90.00 94 THR A CA 1
ATOM 729 C C . THR A 1 94 ? 9.854 -0.640 3.276 1.00 90.00 94 THR A C 1
ATOM 731 O O . THR A 1 94 ? 10.230 -1.568 2.564 1.00 90.00 94 THR A O 1
ATOM 734 N N . PHE A 1 95 ? 9.548 0.559 2.771 1.00 86.38 95 PHE A N 1
ATOM 735 C CA . PHE A 1 95 ? 9.626 0.828 1.333 1.00 86.38 95 PHE A CA 1
ATOM 736 C C . PHE A 1 95 ? 11.052 0.772 0.806 1.00 86.38 95 PHE A C 1
ATOM 738 O O . PHE A 1 95 ? 11.284 0.170 -0.240 1.00 86.38 95 PHE A O 1
ATOM 745 N N . LYS A 1 96 ? 12.010 1.347 1.539 1.00 88.56 96 LYS A N 1
ATOM 746 C CA . LYS A 1 96 ? 13.419 1.311 1.149 1.00 88.56 96 LYS A CA 1
ATOM 747 C C . LYS A 1 96 ? 13.920 -0.127 1.019 1.00 88.56 96 LYS A C 1
ATOM 749 O O . LYS A 1 96 ? 14.417 -0.507 -0.036 1.00 88.56 96 LYS A O 1
ATOM 754 N N . THR A 1 97 ? 13.709 -0.940 2.051 1.00 91.44 97 THR A N 1
ATOM 755 C CA . THR A 1 97 ? 14.141 -2.341 2.054 1.00 91.44 97 THR A CA 1
ATOM 756 C C . THR A 1 97 ? 13.393 -3.180 1.013 1.00 91.44 97 THR A C 1
ATOM 758 O O . THR A 1 97 ? 14.005 -4.035 0.380 1.00 91.44 97 THR A O 1
ATOM 761 N N . ALA A 1 98 ? 12.100 -2.929 0.775 1.00 88.62 98 ALA A N 1
ATOM 762 C CA . ALA A 1 98 ? 11.341 -3.632 -0.262 1.00 88.62 98 ALA A CA 1
ATOM 763 C C . ALA A 1 98 ? 11.880 -3.348 -1.674 1.00 88.62 98 ALA A C 1
ATOM 765 O O . ALA A 1 98 ? 12.003 -4.272 -2.474 1.00 88.62 98 ALA A O 1
ATOM 766 N N . ILE A 1 99 ? 12.234 -2.093 -1.971 1.00 86.88 99 ILE A N 1
ATOM 767 C CA . ILE A 1 99 ? 12.819 -1.707 -3.263 1.00 86.88 99 ILE A CA 1
ATOM 768 C C . ILE A 1 99 ? 14.229 -2.291 -3.412 1.00 86.88 99 ILE A C 1
ATOM 770 O O . ILE A 1 99 ? 14.545 -2.849 -4.459 1.00 86.88 99 ILE A O 1
ATOM 774 N N . GLU A 1 100 ? 15.062 -2.224 -2.371 1.00 88.25 100 GLU A N 1
ATOM 775 C CA . GLU A 1 100 ? 16.397 -2.840 -2.376 1.00 88.25 100 GLU A CA 1
ATOM 776 C C . GLU A 1 100 ? 16.308 -4.351 -2.650 1.00 88.25 100 GLU A C 1
ATOM 778 O O . GLU A 1 100 ? 16.988 -4.858 -3.543 1.00 88.25 100 GLU A O 1
ATOM 783 N N . ALA A 1 101 ? 15.400 -5.060 -1.971 1.00 88.56 101 ALA A N 1
ATOM 784 C CA . ALA A 1 101 ? 15.157 -6.484 -2.199 1.00 88.56 101 ALA A CA 1
ATOM 785 C C . ALA A 1 101 ? 14.639 -6.776 -3.620 1.00 88.56 101 ALA A C 1
ATOM 787 O O . ALA A 1 101 ? 15.093 -7.725 -4.264 1.00 88.56 101 ALA A O 1
ATOM 788 N N . ALA A 1 102 ? 13.732 -5.939 -4.137 1.00 86.06 102 ALA A N 1
ATOM 789 C CA . ALA A 1 102 ? 13.213 -6.050 -5.497 1.00 86.06 102 ALA A CA 1
ATOM 790 C C . ALA A 1 102 ? 14.280 -5.794 -6.572 1.00 86.06 102 ALA A C 1
ATOM 792 O O . ALA A 1 102 ? 14.136 -6.308 -7.672 1.00 86.06 102 ALA A O 1
ATOM 793 N N . CYS A 1 103 ? 15.350 -5.052 -6.274 1.00 82.75 103 CYS A N 1
ATOM 794 C CA . CYS A 1 103 ? 16.499 -4.887 -7.168 1.00 82.75 103 CYS A CA 1
ATOM 795 C C . CYS A 1 103 ? 17.522 -6.030 -7.051 1.00 82.75 103 CYS A C 1
ATOM 797 O O . CYS A 1 103 ? 18.218 -6.321 -8.022 1.00 82.75 103 CYS A O 1
ATOM 799 N N . MET A 1 104 ? 17.619 -6.696 -5.894 1.00 83.56 104 MET A N 1
ATOM 800 C CA . MET A 1 104 ? 18.539 -7.826 -5.695 1.00 83.56 104 MET A CA 1
ATOM 801 C C . MET A 1 104 ? 18.061 -9.120 -6.375 1.00 83.56 104 MET A C 1
ATOM 803 O O . MET A 1 104 ? 18.875 -9.867 -6.913 1.00 83.56 104 MET A O 1
ATOM 807 N N . LEU A 1 105 ? 16.753 -9.398 -6.370 1.00 69.94 105 LEU A N 1
ATOM 808 C CA . LEU A 1 105 ? 16.182 -10.649 -6.897 1.00 69.94 105 LEU A CA 1
ATOM 809 C C . LEU A 1 105 ? 16.235 -10.819 -8.434 1.00 69.94 105 LEU A C 1
ATOM 811 O O . LEU A 1 105 ? 16.551 -11.924 -8.877 1.00 69.94 105 LEU A O 1
ATOM 815 N N . PRO A 1 106 ? 15.988 -9.790 -9.274 1.00 59.81 106 PRO A N 1
ATOM 816 C CA . PRO A 1 106 ? 16.065 -9.908 -10.732 1.00 59.81 106 PRO A CA 1
ATOM 817 C C . PRO A 1 106 ? 17.454 -10.320 -11.227 1.00 59.81 106 PRO A C 1
ATOM 819 O O . PRO A 1 106 ? 17.561 -10.937 -12.280 1.00 59.81 106 PRO A O 1
ATOM 822 N N . GLY A 1 107 ? 18.512 -10.025 -10.460 1.00 50.19 107 GLY A N 1
ATOM 823 C CA . GLY A 1 107 ? 19.877 -10.448 -10.775 1.00 50.19 107 GLY A CA 1
ATOM 824 C C . GLY A 1 107 ? 20.139 -11.948 -10.590 1.00 50.19 107 GLY A C 1
ATOM 825 O O . GLY A 1 107 ? 21.092 -12.458 -11.168 1.00 50.19 107 GLY A O 1
ATOM 826 N N . LEU A 1 108 ? 19.305 -12.670 -9.827 1.00 46.19 108 LEU A N 1
ATOM 827 C CA . LEU A 1 108 ? 19.493 -14.099 -9.537 1.00 46.19 108 LEU A CA 1
ATOM 828 C C . LEU A 1 108 ? 18.855 -15.024 -10.591 1.00 46.19 108 LEU A C 1
ATOM 830 O O . LEU A 1 108 ? 19.232 -16.183 -10.684 1.00 46.19 108 LEU A O 1
ATOM 834 N N . MET A 1 109 ? 17.898 -14.536 -11.389 1.00 47.31 109 MET A N 1
ATOM 835 C CA . MET A 1 109 ? 17.156 -15.355 -12.366 1.00 47.31 109 MET A CA 1
ATOM 836 C C . MET A 1 109 ? 17.721 -15.273 -13.799 1.00 47.31 109 MET A C 1
ATOM 838 O O . MET A 1 109 ? 17.141 -15.840 -14.722 1.00 47.31 109 MET A O 1
ATOM 842 N N . ILE A 1 110 ? 18.838 -14.561 -13.997 1.00 46.25 110 ILE A N 1
ATOM 843 C CA . ILE A 1 110 ? 19.487 -14.352 -15.308 1.00 46.25 110 ILE A CA 1
ATOM 844 C C . ILE A 1 110 ? 20.882 -15.030 -15.367 1.00 46.25 110 ILE A C 1
ATOM 846 O O . ILE A 1 110 ? 21.603 -14.866 -16.348 1.00 46.25 110 ILE A O 1
ATOM 850 N N . LEU A 1 111 ? 21.267 -15.819 -14.354 1.00 41.75 111 LEU A N 1
ATOM 851 C CA . LEU A 1 111 ? 22.493 -16.637 -14.337 1.00 41.75 111 LEU A CA 1
ATOM 852 C C . LEU A 1 111 ? 22.175 -18.133 -14.295 1.00 41.75 111 LEU A C 1
ATOM 854 O O . LEU A 1 111 ? 21.254 -18.513 -13.540 1.00 41.75 111 LEU A O 1
#

Secondary structure (DSSP, 8-state):
--HHHHHHHHHHHHTTS-TTS--HHHHHHHHHHTHHHHHHHHHTTS-HHHHHHHHHHHHHTT--TTEEE-TTT--EEETTTTT----HHHHHHHHHHHHHHHHHSTTTS--

pLDDT: mean 77.32, std 11.61, range [41.75, 91.44]

InterPro domains:
  IPR002423 Chaperonin Cpn60/GroEL/TCP-1 family [PF00118] (26-105)
  IPR017998 T-complex protein 1 [PTHR11353] (24-105)
  IPR027413 GroEL-like equatorial domain superfamily [G3DSA:1.10.560.10] (24-105)
  IPR027413 G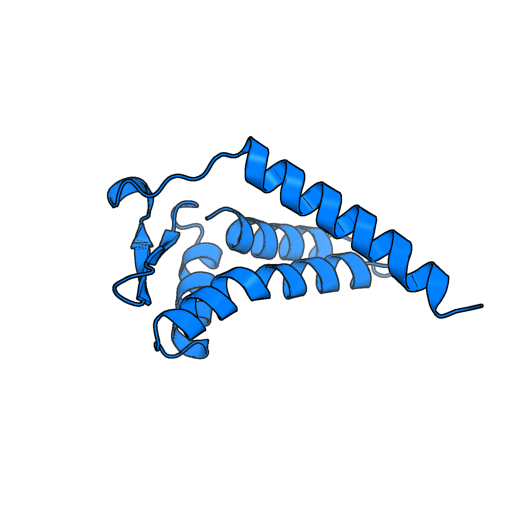roEL-like equatorial domain superfamily [SSF48592] (23-105)

Sequence (111 aa):
MELLCSVSRLSSIIRQMDAHFGWWPYEAAAIAFEAIPRTLAQNCGVNVIRAITSLQRKHANGENPWIGIDGNTGEVTDMKGNMIWDAYNVKAQTFKTAIEAACMLPGLMIL